Protein AF-A0A7C2EJI6-F1 (afdb_monomer)

Nearest PDB structures (foldseek):
  6u28-assembly2_D  TM=8.233E-01  e=7.814E-01  Homo sapiens
  8ilv-assembly1_B  TM=8.081E-01  e=2.690E+00  Homo sapiens
  4ovu-assembly1_B  TM=4.744E-01  e=1.815E+00  Homo sapiens
  6zw4-assembly1_E  TM=3.466E-01  e=1.158E+00  Nostoc punctiforme
  7o3y-assembly1_E  TM=3.475E-01  e=3.987E+00  Synechocystis sp. PCC 6803 substr. Kazusa

Sequence (165 aa):
MKRLSCLYALLIVVLLTPTYEAVGQTTTRGASDLVEMEMLARAERRAEDFRSRLLDLQMKEIEIQAYLEYLDYRMRPENIQKALELVGSPRPMDELRNDLRMRLESEKERVNRRLELLGSTRDRLEAAIREADKESVRLRKQLGLPSPTGAGEEGSAPNPGGGDW

Radius of gyration: 37.3 Å; Cα contacts (8 Å, |Δi|>4): 71; chains: 1; bounding box: 86×84×106 Å

Structure (mmCIF, N/CA/C/O backbone):
data_AF-A0A7C2EJI6-F1
#
_entry.id   AF-A0A7C2EJI6-F1
#
loop_
_atom_site.group_PDB
_atom_site.id
_atom_site.type_symbol
_atom_site.label_atom_id
_atom_site.label_alt_id
_atom_site.label_comp_id
_atom_site.label_asym_id
_atom_site.label_entity_id
_atom_site.label_seq_id
_atom_site.pdbx_PDB_ins_code
_atom_site.Cartn_x
_atom_site.Cartn_y
_atom_site.Cartn_z
_atom_site.occ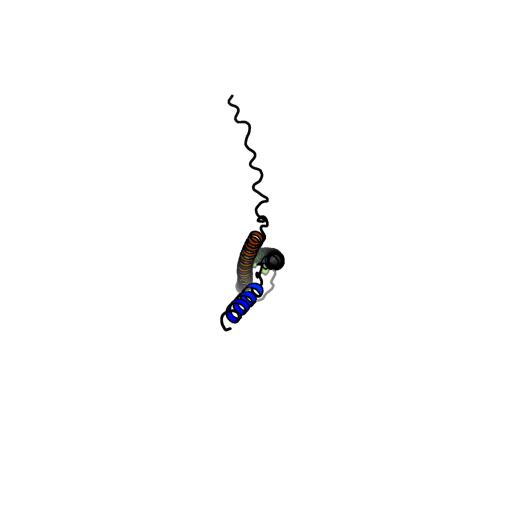upancy
_atom_site.B_iso_or_equiv
_atom_site.auth_seq_id
_atom_site.auth_comp_id
_atom_site.auth_asym_id
_atom_site.auth_atom_id
_atom_site.pdbx_PDB_model_num
ATOM 1 N N . MET A 1 1 ? -59.355 -32.048 72.278 1.00 53.69 1 MET A N 1
ATOM 2 C CA . MET A 1 1 ? -57.935 -31.618 72.279 1.00 53.69 1 MET A CA 1
ATOM 3 C C . MET A 1 1 ? -57.264 -31.629 70.888 1.00 53.69 1 MET A C 1
ATOM 5 O O . MET A 1 1 ? -56.068 -31.841 70.809 1.00 53.69 1 MET A O 1
ATOM 9 N N . LYS A 1 2 ? -57.978 -31.365 69.773 1.00 51.28 2 LYS A N 1
ATOM 10 C CA . LYS A 1 2 ? -57.382 -31.359 68.410 1.00 51.28 2 LYS A CA 1
ATOM 11 C C . LYS A 1 2 ? -57.243 -29.967 67.768 1.00 51.28 2 LYS A C 1
ATOM 13 O O . LYS A 1 2 ? -56.590 -29.837 66.746 1.00 51.28 2 LYS A O 1
ATOM 18 N N . ARG A 1 3 ? -57.820 -28.915 68.369 1.00 50.88 3 ARG A N 1
ATOM 19 C CA . ARG A 1 3 ? -57.826 -27.555 67.790 1.00 50.88 3 ARG A CA 1
ATOM 20 C C . ARG A 1 3 ? -56.614 -26.690 68.175 1.00 50.88 3 ARG A C 1
ATOM 22 O O . ARG A 1 3 ? -56.316 -25.750 67.455 1.00 50.88 3 ARG A O 1
ATOM 29 N N . LEU A 1 4 ? -55.874 -27.041 69.236 1.00 54.56 4 LEU A N 1
ATOM 30 C CA . LEU A 1 4 ? -54.634 -26.336 69.609 1.00 54.56 4 LEU A CA 1
ATOM 31 C C . LEU A 1 4 ? -53.424 -26.724 68.736 1.00 54.56 4 LEU A C 1
ATOM 33 O O . LEU A 1 4 ? -52.527 -25.912 68.548 1.00 54.56 4 LEU A O 1
ATOM 37 N N . SER A 1 5 ? -53.413 -27.927 68.152 1.00 51.12 5 SER A N 1
ATOM 38 C CA . SER A 1 5 ? -52.292 -28.405 67.326 1.00 51.12 5 SER A CA 1
ATOM 39 C C . SER A 1 5 ? -52.220 -27.714 65.953 1.00 51.12 5 SER A C 1
ATOM 41 O O . SER A 1 5 ? -51.126 -27.446 65.467 1.00 51.12 5 SER A O 1
ATOM 43 N N . CYS A 1 6 ? -53.361 -27.323 65.368 1.00 50.41 6 CYS A N 1
ATOM 44 C CA . CYS A 1 6 ? -53.384 -26.556 64.113 1.00 50.41 6 CYS A CA 1
ATOM 45 C C . CYS A 1 6 ? -52.896 -25.110 64.271 1.00 50.41 6 CYS A C 1
ATOM 47 O O . CYS A 1 6 ? -52.287 -24.576 63.349 1.00 50.41 6 CYS A O 1
ATOM 49 N N . LEU A 1 7 ? -53.135 -24.478 65.425 1.00 56.12 7 LEU A N 1
ATOM 50 C CA . LEU A 1 7 ? -52.664 -23.111 65.670 1.00 56.12 7 LEU A CA 1
ATOM 51 C C . LEU A 1 7 ? -51.144 -23.067 65.855 1.00 56.12 7 LEU A C 1
ATOM 53 O O . LEU A 1 7 ? -50.499 -22.154 65.352 1.00 56.12 7 LEU A O 1
ATOM 57 N N . TYR A 1 8 ? -50.563 -24.088 66.490 1.00 57.28 8 TYR A N 1
ATOM 58 C CA . TYR A 1 8 ? -49.111 -24.186 66.651 1.00 57.28 8 TYR A CA 1
ATOM 59 C C . TYR A 1 8 ? -48.393 -24.440 65.314 1.00 57.28 8 TYR A C 1
ATOM 61 O O . TYR A 1 8 ? -47.330 -23.880 65.066 1.00 57.28 8 TYR A O 1
ATOM 69 N N . ALA A 1 9 ? -49.002 -25.223 64.416 1.00 57.91 9 ALA A N 1
ATOM 70 C CA . ALA A 1 9 ? -48.452 -25.478 63.084 1.00 57.91 9 ALA A CA 1
ATOM 71 C C . ALA A 1 9 ? -48.446 -24.221 62.193 1.00 57.91 9 ALA A C 1
ATOM 73 O O . ALA A 1 9 ? -47.470 -23.978 61.488 1.00 57.91 9 ALA A O 1
ATOM 74 N N . LEU A 1 10 ? -49.489 -23.386 62.258 1.00 56.75 10 LEU A N 1
ATOM 75 C CA . LEU A 1 10 ? -49.529 -22.121 61.512 1.00 56.75 10 LEU A CA 1
ATOM 76 C C . LEU A 1 10 ? -48.543 -21.082 62.061 1.00 56.75 10 LEU A C 1
ATOM 78 O O . LEU A 1 10 ? -47.930 -20.353 61.287 1.00 56.75 10 LEU A O 1
ATOM 82 N N . LEU A 1 11 ? -48.340 -21.050 63.380 1.00 55.69 11 LEU A N 1
ATOM 83 C CA . LEU A 1 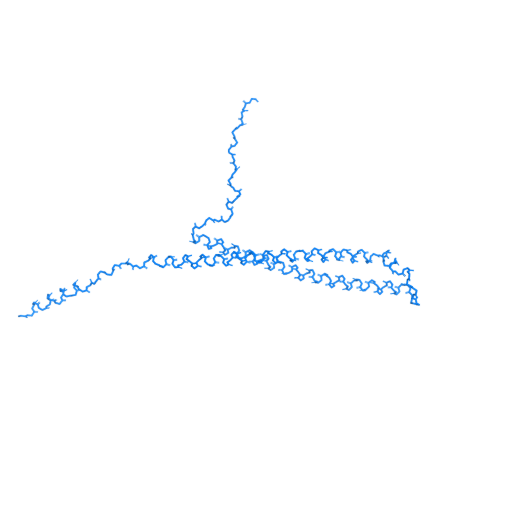11 ? -47.426 -20.105 64.023 1.00 55.69 11 LEU A CA 1
ATOM 84 C C . LEU A 1 11 ? -45.950 -20.438 63.728 1.00 55.69 11 LEU A C 1
ATOM 86 O O . LEU A 1 11 ? -45.142 -19.529 63.562 1.00 55.69 11 LEU A O 1
ATOM 90 N N . ILE A 1 12 ? -45.613 -21.723 63.554 1.00 59.44 12 ILE A N 1
ATOM 91 C CA . ILE A 1 12 ? -44.278 -22.154 63.105 1.00 59.44 12 ILE A CA 1
ATOM 92 C C . ILE A 1 12 ? -44.037 -21.778 61.636 1.00 59.44 12 ILE A C 1
ATOM 94 O O . ILE A 1 12 ? -42.952 -21.311 61.314 1.00 59.44 12 ILE A O 1
ATOM 98 N N . VAL A 1 13 ? -45.032 -21.913 60.752 1.00 58.00 13 VAL A N 1
ATOM 99 C CA . VAL A 1 13 ? -44.876 -21.564 59.324 1.00 58.00 13 VAL A CA 1
ATOM 100 C C . VAL A 1 13 ? -44.729 -20.051 59.118 1.00 58.00 13 VAL A C 1
ATOM 102 O O . VAL A 1 13 ? -43.940 -19.635 58.278 1.00 58.00 13 VAL A O 1
ATOM 105 N N . VAL A 1 14 ? -45.414 -19.226 59.916 1.00 58.44 14 VAL A N 1
ATOM 106 C CA . VAL A 1 14 ? -45.299 -17.755 59.846 1.00 58.44 14 VAL A CA 1
ATOM 107 C C . VAL A 1 14 ? -43.995 -17.237 60.474 1.00 58.44 14 VAL A C 1
ATOM 109 O O . VAL A 1 14 ? -43.473 -16.219 60.032 1.00 58.44 14 VAL A O 1
ATOM 112 N N . LEU A 1 15 ? -43.420 -17.942 61.458 1.00 56.94 15 LEU A N 1
ATOM 113 C CA . LEU A 1 15 ? -42.116 -17.589 62.044 1.00 56.94 15 LEU A CA 1
ATOM 114 C C . LEU A 1 15 ? -40.907 -18.123 61.255 1.00 56.94 15 LEU A C 1
ATOM 116 O O . LEU A 1 15 ? -39.786 -17.694 61.517 1.00 56.94 15 LEU A O 1
ATOM 120 N N . LEU A 1 16 ? -41.116 -19.038 60.300 1.00 56.78 16 LEU A N 1
ATOM 121 C CA . LEU A 1 16 ? -40.063 -19.607 59.447 1.00 56.78 16 LEU A CA 1
ATOM 122 C C . LEU A 1 16 ? -40.094 -19.126 57.995 1.00 56.78 16 LEU A C 1
ATOM 124 O O . LEU A 1 16 ? -39.358 -19.669 57.176 1.00 56.78 16 LEU A O 1
ATOM 128 N N . THR A 1 17 ? -40.884 -18.109 57.650 1.00 54.69 17 THR A N 1
ATOM 129 C CA . THR A 1 17 ? -40.645 -17.367 56.409 1.00 54.69 17 THR A CA 1
ATOM 130 C C . THR A 1 17 ? -39.577 -16.314 56.688 1.00 54.69 17 THR A C 1
ATOM 132 O O . THR A 1 17 ? -39.922 -15.248 57.205 1.00 54.69 17 THR A O 1
ATOM 135 N N . PRO A 1 18 ? -38.285 -16.562 56.392 1.00 52.59 18 PRO A N 1
ATOM 136 C CA . PRO A 1 18 ? -37.341 -15.468 56.343 1.00 52.59 18 PRO A CA 1
ATOM 137 C C . PRO A 1 18 ? -37.851 -14.522 55.260 1.00 52.59 18 PRO A C 1
ATOM 139 O O . PRO A 1 18 ? -38.121 -14.925 54.126 1.00 52.59 18 PRO A O 1
ATOM 142 N N . THR A 1 19 ? -38.016 -13.258 55.615 1.00 63.00 19 THR A N 1
ATOM 143 C CA . THR A 1 19 ? -38.013 -12.171 54.650 1.00 63.00 19 THR A CA 1
ATOM 144 C C . THR A 1 19 ? -36.692 -12.271 53.893 1.00 63.00 19 THR A C 1
ATOM 146 O O . THR A 1 19 ? -35.651 -11.855 54.396 1.00 63.00 19 THR A O 1
ATOM 149 N N . TYR A 1 20 ? -36.713 -12.907 52.719 1.00 57.00 20 TYR A N 1
ATOM 150 C CA . TYR A 1 20 ? -35.629 -12.839 51.749 1.00 57.00 20 TYR A CA 1
ATOM 151 C C . TYR A 1 20 ? -35.589 -11.391 51.266 1.00 57.00 20 TYR A C 1
ATOM 153 O O . TYR A 1 20 ? -36.291 -10.990 50.338 1.00 57.00 20 TYR A O 1
ATOM 161 N N . GLU A 1 21 ? -34.845 -10.580 52.010 1.00 54.97 21 GLU A N 1
ATOM 162 C CA . GLU A 1 21 ? -34.449 -9.249 51.603 1.00 54.97 21 GLU A CA 1
ATOM 163 C C . GLU A 1 21 ? -33.732 -9.369 50.260 1.00 54.97 21 GLU A C 1
ATOM 165 O O . GLU A 1 21 ? -32.786 -10.141 50.089 1.00 54.97 21 GLU A O 1
ATOM 170 N N . ALA A 1 22 ? -34.215 -8.600 49.291 1.00 53.47 22 ALA A N 1
ATOM 171 C CA . ALA A 1 22 ? -33.619 -8.435 47.981 1.00 5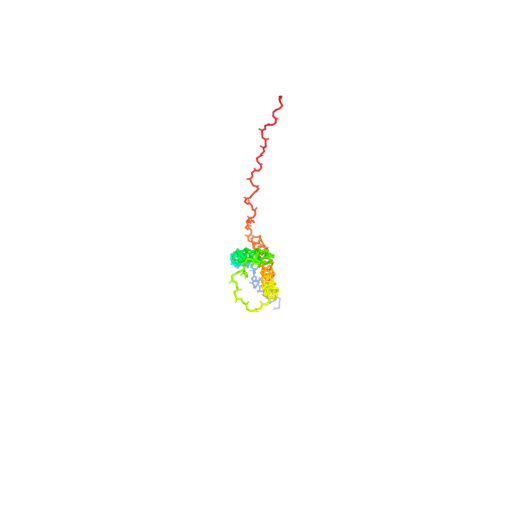3.47 22 ALA A CA 1
ATOM 172 C C . ALA A 1 22 ? -32.271 -7.695 48.097 1.00 53.47 22 ALA A C 1
ATOM 174 O O . ALA A 1 22 ? -32.151 -6.528 47.737 1.00 53.47 22 ALA A O 1
ATOM 175 N N . VAL A 1 23 ? -31.241 -8.370 48.606 1.00 53.16 23 VAL A N 1
ATOM 176 C CA . VAL A 1 23 ? -29.858 -7.880 48.649 1.00 53.16 23 VAL A CA 1
ATOM 177 C C . VAL A 1 23 ? -29.046 -8.705 47.657 1.00 53.16 23 VAL A C 1
ATOM 179 O O . VAL A 1 23 ? -28.417 -9.697 48.008 1.00 53.16 23 VAL A O 1
ATOM 182 N N . GLY A 1 24 ? -29.108 -8.338 46.375 1.00 51.22 24 GLY A N 1
ATOM 183 C CA . GLY A 1 24 ? -28.367 -9.066 45.336 1.00 51.22 24 GLY A CA 1
ATOM 184 C C . GLY A 1 24 ? -28.020 -8.304 44.055 1.00 51.22 24 GLY A C 1
ATOM 185 O O . GLY A 1 24 ? -27.331 -8.864 43.213 1.00 51.22 24 GLY A O 1
ATOM 186 N N . GLN A 1 25 ? -28.456 -7.053 43.867 1.00 51.50 25 GLN A N 1
ATOM 187 C CA . GLN A 1 25 ? -28.313 -6.369 42.566 1.00 51.50 25 GLN A CA 1
ATOM 188 C C . GLN A 1 25 ? -27.151 -5.365 42.449 1.00 51.50 25 GLN A C 1
ATOM 190 O O . GLN A 1 25 ? -26.891 -4.884 41.350 1.00 51.50 25 GLN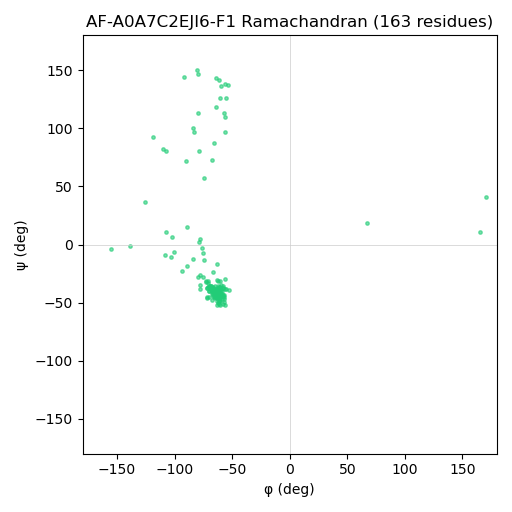 A O 1
ATOM 195 N N . THR A 1 26 ? -26.415 -5.041 43.518 1.00 50.88 26 THR A N 1
ATOM 196 C CA . THR A 1 26 ? -25.343 -4.021 43.453 1.00 50.88 26 THR A CA 1
ATOM 197 C C . THR A 1 26 ? -23.949 -4.586 43.168 1.00 50.88 26 THR A C 1
ATOM 199 O O . THR A 1 26 ? -23.106 -3.871 42.630 1.00 50.88 26 THR A O 1
ATOM 202 N N . THR A 1 27 ? -23.689 -5.864 43.455 1.00 55.97 27 THR A N 1
ATOM 203 C CA . THR A 1 27 ? -22.376 -6.497 43.219 1.00 55.97 27 THR A CA 1
ATOM 204 C C . THR A 1 27 ? -22.152 -6.910 41.765 1.00 55.97 27 THR A C 1
ATOM 206 O O . THR A 1 27 ? -21.015 -6.911 41.299 1.00 55.97 27 THR A O 1
ATOM 209 N N . THR A 1 28 ? -23.213 -7.217 41.013 1.00 61.31 28 THR A N 1
ATOM 210 C CA . THR A 1 28 ? -23.099 -7.635 39.605 1.00 61.31 28 THR A CA 1
ATOM 211 C C . THR A 1 28 ? -22.727 -6.482 38.678 1.00 61.31 28 THR A C 1
ATOM 213 O O . THR A 1 28 ? -22.015 -6.697 37.701 1.00 61.31 28 THR A O 1
ATOM 216 N N . ARG A 1 29 ? -23.158 -5.253 38.995 1.00 67.94 29 ARG A N 1
ATOM 217 C CA . ARG A 1 29 ? -22.875 -4.070 38.175 1.00 67.94 29 ARG A CA 1
ATOM 218 C C . ARG A 1 29 ? -21.390 -3.711 38.190 1.00 67.94 29 ARG A C 1
ATOM 220 O O . ARG A 1 29 ? -20.793 -3.609 37.131 1.00 67.94 29 ARG A O 1
ATOM 227 N N . GLY A 1 30 ? -20.767 -3.658 39.370 1.00 75.88 30 GLY A N 1
ATOM 228 C CA . GLY A 1 30 ? -19.328 -3.386 39.478 1.00 75.88 30 GLY A CA 1
ATOM 229 C C . GLY A 1 30 ? -18.457 -4.444 38.787 1.00 75.88 30 GLY A C 1
ATOM 230 O O . GLY A 1 30 ? -17.460 -4.103 38.163 1.00 75.88 30 GLY A O 1
ATOM 231 N N . ALA A 1 31 ? -18.851 -5.721 38.838 1.00 80.06 31 ALA A N 1
ATOM 232 C CA . ALA A 1 31 ? -18.154 -6.781 38.108 1.00 80.06 31 ALA A CA 1
ATOM 233 C C . ALA A 1 31 ? -18.316 -6.654 36.578 1.00 80.06 31 ALA A C 1
ATOM 235 O O . ALA A 1 31 ? -17.353 -6.890 35.852 1.00 80.06 31 ALA A O 1
ATOM 236 N N . SER A 1 32 ? -19.499 -6.255 36.090 1.00 84.00 32 SER A N 1
ATOM 237 C CA . SER A 1 32 ? -19.750 -5.992 34.662 1.00 84.00 32 SER A CA 1
ATOM 238 C C . SER A 1 32 ? -18.949 -4.792 34.158 1.00 84.00 32 SER A C 1
ATOM 240 O O . SER A 1 32 ? -18.295 -4.888 33.123 1.00 84.00 32 SER A O 1
ATOM 242 N N . ASP A 1 33 ? -18.926 -3.700 34.924 1.00 89.12 33 ASP A N 1
ATOM 243 C CA . ASP A 1 33 ? -18.228 -2.465 34.557 1.00 89.12 33 ASP A CA 1
ATOM 244 C C . ASP A 1 33 ? -16.708 -2.695 34.433 1.00 89.12 33 ASP A C 1
ATOM 246 O O . ASP A 1 33 ? -16.068 -2.186 33.515 1.00 89.12 33 ASP A O 1
ATOM 250 N N . LEU A 1 34 ? -16.110 -3.519 35.306 1.00 88.81 34 LEU A N 1
ATOM 251 C CA . LEU A 1 34 ? -14.690 -3.890 35.207 1.00 88.81 34 LEU A CA 1
ATOM 252 C C . LEU A 1 34 ? -14.379 -4.688 33.932 1.00 88.81 34 LEU A C 1
ATOM 254 O O . LEU A 1 34 ? -13.363 -4.436 33.282 1.00 88.81 34 LEU A O 1
ATOM 258 N N . VAL A 1 35 ? -15.256 -5.623 33.554 1.00 91.50 35 VAL A N 1
ATOM 259 C CA . VAL A 1 35 ? -15.108 -6.400 32.312 1.00 91.50 35 VAL A CA 1
ATOM 260 C C . VAL A 1 35 ? -15.262 -5.493 31.093 1.00 91.50 35 VAL A C 1
ATOM 262 O O . VAL A 1 35 ? -14.459 -5.567 30.167 1.00 91.50 35 VAL A O 1
ATOM 265 N N . GLU A 1 36 ? -16.255 -4.604 31.088 1.00 91.31 36 GLU A N 1
ATOM 266 C CA . GLU A 1 36 ? -16.473 -3.642 30.004 1.00 91.31 36 GLU A CA 1
ATOM 267 C C . GLU A 1 36 ? -15.291 -2.677 29.840 1.00 91.31 36 GLU A C 1
ATOM 269 O O . GLU A 1 36 ? -14.897 -2.387 28.710 1.00 91.31 36 GLU A O 1
ATOM 274 N N . MET A 1 37 ? -14.667 -2.244 30.941 1.00 92.00 37 MET A N 1
ATOM 275 C CA . MET A 1 37 ? -13.441 -1.436 30.921 1.00 92.00 37 MET A CA 1
ATOM 276 C C . MET A 1 37 ? -12.252 -2.185 30.307 1.00 92.00 37 MET A C 1
ATOM 278 O O . MET A 1 37 ? -11.517 -1.621 29.494 1.00 92.00 37 MET A O 1
ATOM 282 N N . GLU A 1 38 ? -12.062 -3.463 30.647 1.00 94.12 38 GLU A N 1
ATOM 283 C CA . GLU A 1 38 ? -11.011 -4.289 30.041 1.00 94.12 38 GLU A CA 1
ATOM 284 C C . GLU A 1 38 ? -11.263 -4.503 28.541 1.00 94.12 38 GLU A C 1
ATOM 286 O O . GLU A 1 38 ? -10.349 -4.362 27.719 1.00 94.12 38 GLU A O 1
ATOM 291 N N . MET A 1 39 ? -12.513 -4.790 28.161 1.00 92.44 39 MET A N 1
ATOM 292 C CA . MET A 1 39 ? -12.902 -4.925 26.757 1.00 92.44 39 MET A CA 1
ATOM 293 C C . MET A 1 39 ? -12.699 -3.616 25.990 1.00 92.44 39 MET A C 1
ATOM 295 O O . MET A 1 39 ? -12.230 -3.654 24.850 1.00 92.44 39 MET A O 1
ATOM 299 N N . LEU A 1 40 ? -12.981 -2.466 26.613 1.00 93.81 40 LEU A N 1
ATOM 300 C CA . LEU A 1 40 ? -12.761 -1.149 26.020 1.00 93.81 40 LEU A CA 1
ATOM 301 C C . LEU A 1 40 ? -11.273 -0.920 25.752 1.00 93.81 40 LEU A C 1
ATOM 303 O O . LEU A 1 40 ? -10.896 -0.651 24.612 1.00 93.81 40 LEU A O 1
ATOM 307 N N . ALA A 1 41 ? -10.422 -1.116 26.761 1.00 93.81 41 ALA A N 1
ATOM 308 C CA . ALA A 1 41 ? -8.975 -0.965 26.618 1.00 93.81 41 ALA A CA 1
ATOM 309 C C . ALA A 1 41 ? -8.407 -1.894 25.530 1.00 93.81 41 ALA A C 1
ATOM 311 O O . ALA A 1 41 ? -7.515 -1.518 24.763 1.00 93.81 41 ALA A O 1
ATOM 312 N N . ARG A 1 42 ? -8.946 -3.113 25.417 1.00 94.62 42 ARG A N 1
ATOM 313 C CA . ARG A 1 42 ? -8.567 -4.066 24.370 1.00 94.62 42 ARG A CA 1
ATOM 314 C C . ARG A 1 42 ? -9.039 -3.637 22.980 1.00 94.62 42 ARG A C 1
ATOM 316 O O . ARG A 1 42 ? -8.309 -3.846 22.010 1.00 94.62 42 ARG A O 1
ATOM 323 N N . ALA A 1 43 ? -10.247 -3.092 22.851 1.00 93.25 43 ALA A N 1
ATOM 324 C CA . ALA A 1 43 ? -10.756 -2.564 21.586 1.00 93.25 43 ALA A CA 1
ATOM 325 C C . ALA A 1 43 ? -9.922 -1.364 21.112 1.00 93.25 43 ALA A C 1
ATOM 327 O O . ALA A 1 43 ? -9.485 -1.345 19.963 1.00 93.25 43 ALA A O 1
ATOM 328 N N . GLU A 1 44 ? -9.608 -0.431 22.013 1.00 94.00 44 GLU A N 1
ATOM 329 C CA . GLU A 1 44 ? -8.783 0.746 21.718 1.00 94.00 44 GLU A CA 1
ATOM 330 C C . GLU A 1 44 ? -7.357 0.360 21.310 1.00 94.00 44 GLU A C 1
ATOM 332 O O . GLU A 1 44 ? -6.863 0.830 20.286 1.00 94.00 44 GLU A O 1
ATOM 337 N N . ARG A 1 45 ? -6.722 -0.571 22.037 1.00 95.88 45 ARG A N 1
ATOM 338 C CA . ARG A 1 45 ? -5.387 -1.068 21.671 1.00 95.88 45 ARG A CA 1
ATOM 339 C C . ARG A 1 45 ? -5.376 -1.732 20.295 1.00 95.88 45 ARG A C 1
ATOM 341 O O . ARG A 1 45 ? -4.475 -1.474 19.508 1.00 95.88 45 ARG A O 1
ATOM 348 N N . ARG A 1 46 ? -6.389 -2.545 19.972 1.00 95.31 46 ARG A N 1
ATOM 349 C CA . ARG A 1 46 ? -6.506 -3.150 18.634 1.00 95.31 46 ARG A CA 1
ATOM 350 C C . ARG A 1 46 ? -6.659 -2.098 17.538 1.00 95.31 46 ARG A C 1
ATOM 352 O O . ARG A 1 46 ? -6.061 -2.255 16.479 1.00 95.31 46 ARG A O 1
ATOM 359 N N . ALA A 1 47 ? -7.451 -1.053 17.776 1.00 95.38 47 ALA A N 1
ATOM 360 C CA . ALA A 1 47 ? -7.617 0.030 16.812 1.00 95.38 47 ALA A CA 1
ATOM 361 C C . ALA A 1 47 ? -6.282 0.749 16.553 1.00 95.38 47 ALA A C 1
ATOM 363 O O . ALA A 1 47 ? -5.932 0.988 15.399 1.00 95.38 47 ALA A O 1
ATOM 364 N N . GLU A 1 48 ? -5.502 1.016 17.602 1.00 96.38 48 GLU A N 1
ATOM 365 C CA . GLU A 1 48 ? -4.164 1.611 17.490 1.00 96.38 48 GLU A CA 1
ATOM 366 C C . GLU A 1 48 ? -3.171 0.700 16.745 1.00 96.38 48 GLU A C 1
ATOM 368 O O . GLU A 1 48 ? -2.480 1.130 15.817 1.00 96.38 48 GLU A O 1
ATOM 373 N N . ASP A 1 49 ? -3.170 -0.596 17.064 1.00 97.38 49 ASP A N 1
ATOM 374 C CA . ASP A 1 49 ? -2.357 -1.595 16.365 1.00 97.38 49 ASP A CA 1
ATOM 375 C C . ASP A 1 49 ? -2.715 -1.674 14.870 1.00 97.38 49 ASP A C 1
ATOM 377 O O . ASP A 1 49 ? -1.843 -1.853 14.019 1.00 97.38 49 ASP A O 1
ATOM 381 N N . PHE A 1 50 ? -3.993 -1.542 14.506 1.00 98.00 50 PHE A N 1
ATOM 382 C CA . PHE A 1 50 ? -4.387 -1.507 13.099 1.00 98.00 50 PHE A CA 1
ATOM 383 C C . PHE A 1 50 ? -3.990 -0.201 12.407 1.00 98.00 50 PHE A C 1
ATOM 385 O O . PHE A 1 50 ? -3.574 -0.252 11.250 1.00 98.00 50 PHE A O 1
ATOM 392 N N . ARG A 1 51 ? -4.069 0.948 13.091 1.00 97.44 51 ARG A N 1
ATOM 393 C CA . ARG A 1 51 ? -3.642 2.246 12.541 1.00 97.44 51 ARG A CA 1
ATOM 394 C C . ARG A 1 51 ? -2.143 2.290 12.271 1.00 97.44 51 ARG A C 1
ATOM 396 O O . ARG A 1 51 ? -1.748 2.702 11.186 1.00 97.44 51 ARG A O 1
ATOM 403 N N . SER A 1 52 ? -1.318 1.805 13.197 1.00 98.12 52 SER A N 1
ATOM 404 C CA . SER A 1 52 ? 0.134 1.705 12.977 1.00 98.12 52 SER A CA 1
ATOM 405 C C . SER A 1 52 ? 0.467 0.840 11.756 1.00 98.12 52 SER A C 1
ATOM 407 O O . SER A 1 52 ? 1.197 1.270 10.866 1.00 98.12 52 SER A O 1
ATOM 409 N N . ARG A 1 53 ? -0.163 -0.336 11.632 1.00 97.88 53 ARG A N 1
ATOM 410 C CA . ARG A 1 53 ? -0.006 -1.204 10.451 1.00 97.88 53 ARG A CA 1
ATOM 411 C C . ARG A 1 53 ? -0.496 -0.552 9.161 1.00 97.88 53 ARG A C 1
ATOM 413 O O . ARG A 1 53 ? 0.077 -0.810 8.105 1.00 97.88 53 ARG A O 1
ATOM 420 N N . LEU A 1 54 ? -1.564 0.243 9.230 1.00 98.25 54 LEU A N 1
ATOM 421 C CA . LEU A 1 54 ? -2.092 0.977 8.083 1.00 98.25 54 LEU A CA 1
ATOM 422 C C . LEU A 1 54 ? -1.078 2.014 7.589 1.00 98.25 54 LEU A C 1
ATOM 424 O O . LEU A 1 54 ? -0.829 2.072 6.388 1.00 98.25 54 LEU A O 1
ATOM 428 N N . LEU A 1 55 ? -0.448 2.760 8.499 1.00 98.19 55 LEU A N 1
ATOM 429 C CA . LEU A 1 55 ? 0.604 3.722 8.158 1.00 98.19 55 LEU A CA 1
ATOM 430 C C . LEU A 1 55 ? 1.805 3.033 7.500 1.00 98.19 55 LEU A C 1
ATOM 432 O O . LEU A 1 55 ? 2.228 3.439 6.418 1.00 98.19 55 LEU A O 1
ATOM 436 N N . ASP A 1 56 ? 2.299 1.941 8.089 1.00 97.56 56 ASP A N 1
ATOM 437 C CA . ASP A 1 56 ? 3.401 1.157 7.512 1.00 97.56 56 ASP A CA 1
ATOM 438 C C . ASP A 1 56 ? 3.068 0.639 6.105 1.00 97.56 56 ASP A C 1
ATOM 440 O O . ASP A 1 56 ? 3.932 0.545 5.229 1.00 97.56 56 ASP A O 1
ATOM 444 N N . LEU A 1 57 ? 1.810 0.251 5.887 1.00 98.12 57 LEU A N 1
ATOM 445 C CA . LEU A 1 57 ? 1.335 -0.231 4.599 1.00 98.12 57 LEU A CA 1
ATOM 446 C C . LEU A 1 57 ? 1.268 0.907 3.577 1.00 98.12 57 LEU A C 1
ATOM 448 O O . LEU A 1 57 ? 1.758 0.734 2.464 1.00 98.12 57 LEU A O 1
ATOM 452 N N . GLN A 1 58 ? 0.736 2.069 3.956 1.00 97.88 58 GLN A N 1
ATOM 453 C CA . GLN A 1 58 ? 0.670 3.253 3.095 1.00 97.88 58 GLN A CA 1
ATOM 454 C C . GLN A 1 58 ? 2.065 3.740 2.685 1.00 97.88 58 GLN A C 1
ATOM 456 O O . GLN A 1 58 ? 2.279 4.072 1.521 1.00 97.88 58 GLN A O 1
ATOM 461 N N . MET A 1 59 ? 3.044 3.710 3.594 1.00 98.06 59 MET A N 1
ATOM 462 C CA . MET A 1 59 ? 4.436 4.023 3.251 1.00 98.06 59 MET A CA 1
ATOM 463 C C . MET A 1 59 ? 4.983 3.073 2.177 1.00 98.06 59 MET A C 1
ATOM 465 O O . MET A 1 59 ? 5.570 3.520 1.193 1.00 98.06 59 MET A O 1
ATOM 469 N N . LYS A 1 60 ? 4.721 1.766 2.306 1.00 97.50 60 LYS A N 1
ATOM 470 C CA . LYS A 1 60 ? 5.112 0.771 1.292 1.00 97.50 60 LYS A CA 1
ATOM 471 C C . LYS A 1 60 ? 4.384 0.969 -0.038 1.00 97.50 60 LYS A C 1
ATOM 473 O O . LYS A 1 60 ? 4.976 0.725 -1.087 1.00 97.50 60 LYS A O 1
ATOM 478 N N . GLU A 1 61 ? 3.116 1.380 -0.016 1.00 97.69 61 GLU A N 1
ATOM 479 C CA . GLU A 1 61 ? 2.371 1.720 -1.234 1.00 97.69 61 GLU A CA 1
ATOM 480 C C . GLU A 1 61 ? 3.039 2.883 -1.974 1.00 97.69 61 GLU A C 1
ATOM 482 O O . GLU A 1 61 ? 3.265 2.767 -3.176 1.00 97.69 61 GLU A O 1
ATOM 487 N N . ILE A 1 62 ? 3.432 3.944 -1.262 1.00 98.00 62 ILE A N 1
ATOM 488 C CA . ILE A 1 62 ? 4.124 5.104 -1.845 1.00 98.00 62 ILE A CA 1
ATOM 489 C C . ILE A 1 62 ? 5.454 4.687 -2.488 1.00 98.00 62 ILE A C 1
ATOM 491 O O . ILE A 1 62 ? 5.736 5.059 -3.626 1.00 98.00 62 ILE A O 1
ATOM 495 N N . GLU A 1 63 ? 6.258 3.872 -1.801 1.00 97.75 63 GLU A N 1
ATOM 496 C CA . GLU A 1 63 ? 7.525 3.361 -2.346 1.00 97.75 63 GLU A CA 1
ATOM 497 C C . GLU A 1 63 ? 7.318 2.557 -3.641 1.00 97.75 63 GLU A C 1
ATOM 499 O O . GLU A 1 63 ? 8.065 2.704 -4.612 1.00 97.75 63 GLU A O 1
ATOM 504 N N . ILE A 1 64 ? 6.286 1.711 -3.678 1.00 97.69 64 ILE A N 1
ATOM 505 C CA . ILE A 1 64 ? 5.962 0.876 -4.840 1.00 97.69 64 ILE A CA 1
ATOM 506 C C . ILE A 1 64 ? 5.404 1.717 -5.992 1.00 97.69 64 ILE A C 1
ATOM 508 O O . ILE A 1 64 ? 5.736 1.447 -7.146 1.00 97.69 64 ILE A O 1
ATOM 512 N N . GLN A 1 65 ? 4.604 2.744 -5.699 1.00 97.94 65 GLN A N 1
ATOM 513 C CA . GLN A 1 65 ? 4.117 3.699 -6.697 1.00 97.94 65 GLN A CA 1
ATOM 514 C C . GLN A 1 65 ? 5.275 4.470 -7.334 1.00 97.94 65 GLN A C 1
ATOM 516 O O . GLN A 1 65 ? 5.359 4.530 -8.558 1.00 97.94 65 GLN A O 1
ATOM 521 N N . ALA A 1 66 ? 6.228 4.955 -6.534 1.00 98.06 66 ALA A N 1
ATOM 522 C CA . ALA A 1 66 ? 7.428 5.606 -7.055 1.00 98.06 66 ALA A CA 1
ATOM 523 C C . ALA A 1 66 ? 8.254 4.662 -7.950 1.00 98.06 66 ALA A C 1
ATOM 525 O O . ALA A 1 66 ? 8.778 5.067 -8.991 1.00 98.06 66 ALA A O 1
ATOM 526 N N . TYR A 1 67 ? 8.343 3.377 -7.589 1.00 97.94 67 TYR A N 1
ATOM 527 C CA . TYR A 1 67 ? 9.006 2.384 -8.437 1.00 97.94 67 TYR A CA 1
ATOM 528 C C . TYR A 1 67 ? 8.262 2.143 -9.757 1.00 97.94 67 TYR A C 1
ATOM 530 O O . TYR A 1 67 ? 8.888 1.979 -10.804 1.00 97.94 67 TYR A O 1
ATOM 538 N N . LEU A 1 68 ? 6.932 2.153 -9.733 1.00 98.06 68 LEU A N 1
ATOM 539 C CA . LEU A 1 68 ? 6.111 2.031 -10.933 1.00 98.06 68 LEU A CA 1
ATOM 540 C C . LEU A 1 68 ? 6.322 3.222 -11.876 1.00 98.06 68 LEU A C 1
ATOM 542 O O . LEU A 1 68 ? 6.546 3.016 -13.067 1.00 98.06 68 LEU A O 1
ATOM 546 N N . GLU A 1 69 ? 6.351 4.447 -11.350 1.00 97.88 69 GLU A N 1
ATOM 547 C CA . GLU A 1 69 ? 6.671 5.648 -12.133 1.00 97.88 69 GLU A CA 1
ATOM 548 C C . GLU A 1 69 ? 8.069 5.567 -12.760 1.00 97.88 69 GLU A C 1
ATOM 550 O O . GLU A 1 69 ? 8.273 5.940 -13.920 1.00 97.88 69 GLU A O 1
ATOM 555 N N . TYR A 1 70 ? 9.039 5.023 -12.020 1.00 97.44 70 TYR A N 1
ATOM 556 C CA . TYR A 1 70 ? 10.372 4.754 -12.546 1.00 97.44 70 TYR A CA 1
ATOM 557 C C . TYR A 1 70 ? 10.344 3.740 -13.701 1.00 97.44 70 TYR A C 1
ATOM 559 O O . TYR A 1 70 ? 10.994 3.966 -14.726 1.00 97.44 70 TYR A O 1
ATOM 567 N N . LEU A 1 71 ? 9.586 2.646 -13.582 1.00 97.88 71 LEU A N 1
ATOM 568 C CA . LEU A 1 71 ? 9.422 1.673 -14.668 1.00 97.88 71 LEU A CA 1
ATOM 569 C C . LEU A 1 71 ? 8.756 2.308 -15.893 1.00 97.88 71 LEU A C 1
ATOM 571 O O . LEU A 1 71 ? 9.237 2.120 -17.011 1.00 97.88 71 LEU A O 1
ATOM 575 N N . ASP A 1 72 ? 7.725 3.127 -15.694 1.00 97.50 72 ASP A N 1
ATOM 576 C CA . ASP A 1 72 ? 7.057 3.870 -16.767 1.00 97.50 72 ASP A CA 1
ATOM 577 C C . ASP A 1 72 ? 8.003 4.831 -17.482 1.00 97.50 72 ASP A C 1
ATOM 579 O O . ASP A 1 72 ? 8.010 4.918 -18.712 1.00 97.50 72 ASP A O 1
ATOM 583 N N . TYR A 1 73 ? 8.865 5.515 -16.732 1.00 97.69 73 TYR A N 1
ATOM 584 C CA . TYR A 1 73 ? 9.939 6.304 -17.314 1.00 97.69 73 TYR A CA 1
ATOM 585 C C . TYR A 1 73 ? 10.892 5.422 -18.134 1.00 97.69 73 TYR A C 1
ATOM 587 O O . TYR A 1 73 ? 11.185 5.742 -19.287 1.00 97.69 73 TYR A O 1
ATOM 595 N N . ARG A 1 74 ? 11.356 4.293 -17.590 1.00 97.19 74 ARG A N 1
ATOM 596 C CA . ARG A 1 74 ? 12.300 3.380 -18.261 1.00 97.19 74 ARG A CA 1
ATOM 597 C C . ARG A 1 74 ? 11.738 2.752 -19.537 1.00 97.19 74 ARG A C 1
ATOM 599 O O . ARG A 1 74 ? 12.513 2.496 -20.453 1.00 97.19 74 ARG A O 1
ATOM 606 N N . MET A 1 75 ? 10.427 2.533 -19.613 1.00 96.44 75 MET A N 1
ATOM 607 C CA . MET A 1 75 ? 9.754 1.958 -20.784 1.00 96.44 75 MET A CA 1
ATOM 608 C C . MET A 1 75 ? 9.624 2.915 -21.971 1.00 96.44 75 MET A C 1
ATOM 610 O O . MET A 1 75 ? 9.315 2.474 -23.082 1.00 96.44 75 MET A O 1
ATOM 614 N N . ARG A 1 76 ? 9.866 4.216 -21.774 1.00 97.00 76 ARG A N 1
ATOM 615 C CA . ARG A 1 76 ? 9.810 5.188 -22.870 1.00 97.00 76 ARG A CA 1
ATOM 616 C C . ARG A 1 76 ? 10.818 4.821 -23.967 1.00 97.00 76 ARG A C 1
ATOM 618 O O . ARG A 1 76 ? 11.959 4.484 -23.636 1.00 97.00 76 ARG A O 1
ATOM 625 N N . PRO A 1 77 ? 10.447 4.900 -25.259 1.00 94.81 77 PRO A N 1
ATOM 626 C CA . PRO A 1 77 ? 11.313 4.479 -26.360 1.00 94.81 77 PRO A CA 1
ATOM 627 C C . PRO A 1 77 ? 12.706 5.112 -26.320 1.00 94.81 77 PRO A C 1
ATOM 629 O O . PRO A 1 77 ? 13.699 4.431 -26.570 1.00 94.81 77 PRO A O 1
ATOM 632 N N . GLU A 1 78 ? 12.784 6.387 -25.946 1.00 95.00 78 GLU A N 1
ATOM 633 C CA . GLU A 1 78 ? 14.026 7.154 -25.868 1.00 95.00 78 GLU A CA 1
ATOM 634 C C . GLU A 1 78 ? 14.945 6.616 -24.766 1.00 95.00 78 GLU A C 1
ATOM 636 O O . GLU A 1 78 ? 16.161 6.566 -24.929 1.00 95.00 78 GLU A O 1
ATOM 641 N N . ASN A 1 79 ? 14.373 6.171 -23.647 1.00 96.25 79 ASN A N 1
ATOM 642 C CA . ASN A 1 79 ? 15.127 5.633 -22.518 1.00 96.25 79 ASN A CA 1
ATOM 643 C C . ASN A 1 79 ? 15.584 4.196 -22.762 1.00 96.25 79 ASN A C 1
ATOM 645 O O . ASN A 1 79 ? 16.694 3.834 -22.374 1.00 96.25 79 ASN A O 1
ATOM 649 N N . ILE A 1 80 ? 14.770 3.397 -23.455 1.00 95.25 80 ILE A N 1
ATOM 650 C CA . ILE A 1 80 ? 15.168 2.062 -23.912 1.00 95.25 80 ILE A CA 1
ATOM 651 C C . ILE A 1 80 ? 16.307 2.174 -24.926 1.00 95.25 80 ILE A C 1
ATOM 653 O O . ILE A 1 80 ? 17.275 1.425 -24.835 1.00 95.25 80 ILE A O 1
ATOM 657 N N . GLN A 1 81 ? 16.227 3.131 -25.856 1.00 92.62 81 GLN A N 1
ATOM 658 C CA . GLN A 1 81 ? 17.303 3.378 -26.811 1.00 92.62 81 GLN A CA 1
ATOM 659 C C . GLN A 1 81 ? 18.600 3.756 -26.089 1.00 92.62 81 GLN A C 1
ATOM 661 O O . GLN A 1 81 ? 19.605 3.074 -26.270 1.00 92.62 81 GLN A O 1
ATOM 666 N N . LYS A 1 82 ? 18.549 4.745 -25.187 1.00 93.69 82 LYS A N 1
ATOM 667 C CA . LYS A 1 82 ? 19.697 5.156 -24.362 1.00 93.69 82 LYS A CA 1
ATOM 668 C C . LYS A 1 82 ? 20.301 4.013 -23.551 1.00 93.69 82 LYS A C 1
ATOM 670 O O . LYS A 1 82 ? 21.516 3.919 -23.425 1.00 93.69 82 LYS A O 1
ATOM 675 N N . ALA A 1 83 ? 19.473 3.118 -23.013 1.00 92.25 83 ALA A N 1
ATOM 676 C CA . ALA A 1 83 ? 19.949 1.961 -22.257 1.00 92.25 83 ALA A CA 1
ATOM 677 C C . ALA A 1 83 ? 20.717 0.942 -23.122 1.00 92.25 83 ALA A C 1
ATOM 679 O O . ALA A 1 83 ? 21.514 0.174 -22.586 1.00 92.25 83 ALA A O 1
ATOM 680 N N . LEU A 1 84 ? 20.477 0.928 -24.437 1.00 93.69 84 LEU A N 1
ATOM 681 C CA . LEU A 1 84 ? 21.079 -0.011 -25.386 1.00 93.69 84 LEU A CA 1
ATOM 682 C C . LEU A 1 84 ? 22.206 0.603 -26.233 1.00 93.69 84 LEU A C 1
ATOM 684 O O . LEU A 1 84 ? 22.941 -0.140 -26.874 1.00 93.69 84 LEU A O 1
ATOM 688 N N . GLU A 1 85 ? 22.393 1.926 -26.214 1.00 89.06 85 GLU A N 1
ATOM 689 C CA . GLU A 1 85 ? 23.382 2.652 -27.036 1.00 89.06 85 GLU A CA 1
ATOM 690 C C . GLU A 1 85 ? 24.832 2.166 -26.865 1.00 89.06 85 GLU A C 1
ATOM 692 O O . GLU A 1 85 ? 25.613 2.224 -27.811 1.00 89.06 85 GLU A O 1
ATOM 697 N N . LEU A 1 86 ? 25.191 1.653 -25.686 1.00 85.62 86 LEU A N 1
ATOM 698 C CA . LEU A 1 86 ? 26.536 1.144 -25.379 1.00 85.62 86 LEU A CA 1
ATOM 699 C C . LEU A 1 86 ? 26.624 -0.390 -25.399 1.00 85.62 86 LEU A C 1
ATOM 701 O O . LEU A 1 86 ? 27.649 -0.966 -25.031 1.00 85.62 86 LEU A O 1
ATOM 705 N N . VAL A 1 87 ? 25.553 -1.075 -25.806 1.00 87.44 87 VAL A N 1
ATOM 706 C CA . VAL A 1 87 ? 25.507 -2.537 -25.830 1.00 87.44 87 VAL A CA 1
ATOM 707 C C . VAL A 1 87 ? 26.136 -3.037 -27.130 1.00 87.44 87 VAL A C 1
ATOM 709 O O . VAL A 1 87 ? 25.501 -3.070 -28.180 1.00 87.44 87 VAL A O 1
ATOM 712 N N . GLY A 1 88 ? 27.395 -3.474 -27.052 1.00 81.81 88 GLY A N 1
ATOM 713 C CA . GLY A 1 88 ? 28.126 -4.114 -28.154 1.00 81.81 88 GLY A CA 1
ATOM 714 C C . GLY A 1 88 ? 27.678 -5.556 -28.420 1.00 81.81 88 GLY A C 1
ATOM 715 O O . GLY A 1 88 ? 28.479 -6.482 -28.318 1.00 81.81 88 GLY A O 1
ATOM 716 N N . SER A 1 89 ? 26.391 -5.766 -28.697 1.00 85.00 89 SER A N 1
ATOM 717 C CA . SER A 1 89 ? 25.811 -7.091 -28.942 1.00 85.00 89 SER A CA 1
ATOM 718 C C . SER A 1 89 ? 25.819 -7.448 -30.434 1.00 85.00 89 SER A C 1
ATOM 720 O O . SER A 1 89 ? 25.563 -6.580 -31.266 1.00 85.00 89 SER A O 1
ATOM 722 N N . PRO A 1 90 ? 26.036 -8.727 -30.791 1.00 87.75 90 PRO A N 1
ATOM 723 C CA . PRO A 1 90 ? 25.893 -9.205 -32.166 1.00 87.75 90 PRO A CA 1
ATOM 724 C C . PRO A 1 90 ? 24.426 -9.363 -32.610 1.00 87.75 90 PRO A C 1
ATOM 726 O O . PRO A 1 90 ? 24.173 -9.673 -33.772 1.00 87.75 90 PRO A O 1
ATOM 729 N N . ARG A 1 91 ? 23.452 -9.203 -31.700 1.00 88.31 91 ARG A N 1
ATOM 730 C CA . ARG A 1 91 ? 22.015 -9.322 -32.005 1.00 88.31 91 ARG A CA 1
ATOM 731 C C . ARG A 1 91 ? 21.475 -8.034 -32.644 1.00 88.31 91 ARG A C 1
ATOM 733 O O . ARG A 1 91 ? 21.955 -6.954 -32.293 1.00 88.31 91 ARG A O 1
ATOM 740 N N . PRO A 1 92 ? 20.445 -8.112 -33.510 1.00 90.38 92 PRO A N 1
ATOM 741 C CA . PRO A 1 92 ? 19.794 -6.925 -34.057 1.00 90.38 92 PRO A CA 1
ATOM 742 C C . PRO A 1 92 ? 19.274 -5.998 -32.951 1.00 90.38 92 PRO A C 1
ATOM 744 O O . PRO A 1 92 ? 18.673 -6.450 -31.975 1.00 90.38 92 PRO A O 1
ATOM 747 N N . MET A 1 93 ? 19.465 -4.686 -33.118 1.00 89.31 93 MET A N 1
ATOM 748 C CA . MET A 1 93 ? 19.061 -3.695 -32.109 1.00 89.31 93 MET A CA 1
ATOM 749 C C . MET A 1 93 ? 17.554 -3.712 -31.820 1.00 89.31 93 MET A C 1
ATOM 751 O O . MET A 1 93 ? 17.145 -3.485 -30.681 1.00 89.31 93 MET A O 1
ATOM 755 N N . ASP A 1 94 ? 16.723 -4.036 -32.812 1.00 91.12 94 ASP A N 1
ATOM 756 C CA . ASP A 1 94 ? 15.273 -4.133 -32.625 1.00 91.12 94 ASP A CA 1
ATOM 757 C C . ASP A 1 94 ? 14.865 -5.319 -31.740 1.00 91.12 94 ASP A C 1
ATOM 759 O O . ASP A 1 94 ? 13.961 -5.171 -30.914 1.00 91.12 94 ASP A O 1
ATOM 763 N N . GLU A 1 95 ? 15.564 -6.457 -31.832 1.00 93.56 95 GLU A N 1
ATOM 764 C CA . GLU A 1 95 ? 15.336 -7.600 -30.937 1.00 93.56 95 GLU A CA 1
ATOM 765 C C . GLU A 1 95 ? 15.673 -7.237 -29.490 1.00 93.56 95 GLU A C 1
ATOM 767 O O . GLU A 1 95 ? 14.885 -7.500 -28.585 1.00 93.56 95 GLU A O 1
ATOM 772 N N . LEU A 1 96 ? 16.809 -6.568 -29.263 1.00 94.38 96 LEU A N 1
ATOM 773 C CA . LEU A 1 96 ? 17.225 -6.135 -27.924 1.00 94.38 96 LEU A CA 1
ATOM 774 C C . LEU A 1 96 ? 16.233 -5.142 -27.313 1.00 94.38 96 LEU A C 1
ATOM 776 O O . LEU A 1 96 ? 15.915 -5.219 -26.124 1.00 94.38 96 LEU A O 1
ATOM 780 N N . ARG A 1 97 ? 15.715 -4.223 -28.134 1.00 94.12 97 ARG A N 1
ATOM 781 C CA . ARG A 1 97 ? 14.690 -3.264 -27.722 1.00 94.12 97 ARG A CA 1
ATOM 782 C C . ARG A 1 97 ? 13.397 -3.976 -27.331 1.00 94.12 97 ARG A C 1
ATOM 784 O O . ARG A 1 97 ? 12.795 -3.623 -26.318 1.00 94.12 97 ARG A O 1
ATOM 791 N N . ASN A 1 98 ? 12.972 -4.962 -28.119 1.00 95.31 98 ASN A N 1
ATOM 792 C CA . ASN A 1 98 ? 11.776 -5.745 -27.835 1.00 95.31 98 ASN A CA 1
ATOM 793 C C . ASN A 1 98 ? 11.927 -6.583 -26.555 1.00 95.31 98 ASN A C 1
ATOM 795 O O . ASN A 1 98 ? 11.057 -6.525 -25.689 1.00 95.31 98 ASN A O 1
ATOM 799 N N . ASP A 1 99 ? 13.061 -7.269 -26.385 1.00 95.56 99 ASP A 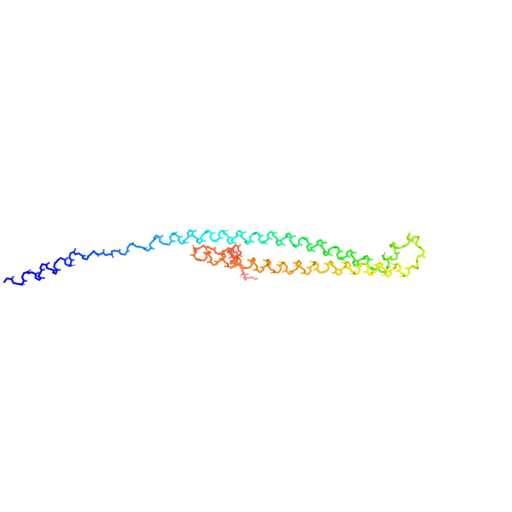N 1
ATOM 800 C CA . ASP A 1 99 ? 13.371 -8.046 -25.180 1.00 95.56 99 ASP A CA 1
ATOM 801 C C . ASP A 1 99 ? 13.330 -7.162 -23.924 1.00 95.56 99 ASP A C 1
ATOM 803 O O . ASP A 1 99 ? 12.747 -7.540 -22.906 1.00 95.56 99 ASP A O 1
ATOM 807 N N . LEU A 1 100 ? 13.922 -5.962 -23.984 1.00 95.75 100 LEU A N 1
ATOM 808 C CA . LEU A 1 100 ? 13.913 -5.026 -22.859 1.00 95.75 100 LEU A CA 1
ATOM 809 C C . LEU A 1 100 ? 12.502 -4.497 -22.563 1.00 95.75 100 LEU A C 1
ATOM 811 O O . LEU A 1 100 ? 12.126 -4.434 -21.394 1.00 95.75 100 LEU A O 1
ATOM 815 N N . ARG A 1 101 ? 11.695 -4.186 -23.587 1.00 97.12 101 ARG A N 1
ATOM 816 C CA . ARG A 1 101 ? 10.280 -3.815 -23.395 1.00 97.12 101 ARG A CA 1
ATOM 817 C C . ARG A 1 101 ? 9.502 -4.916 -22.692 1.00 97.12 101 ARG A C 1
ATOM 819 O O . ARG A 1 101 ? 8.870 -4.644 -21.681 1.00 97.12 101 ARG A O 1
ATOM 826 N N . MET A 1 102 ? 9.587 -6.149 -23.188 1.00 97.56 102 MET A N 1
ATOM 827 C CA . MET A 1 102 ? 8.878 -7.286 -22.597 1.00 97.56 102 MET A CA 1
ATOM 828 C C . MET A 1 102 ? 9.280 -7.511 -21.138 1.00 97.56 102 MET A C 1
ATOM 830 O O . MET A 1 102 ? 8.428 -7.781 -20.293 1.00 97.56 102 MET A O 1
ATOM 834 N N . ARG A 1 103 ? 10.572 -7.364 -20.820 1.00 97.56 103 ARG A N 1
ATOM 835 C CA . ARG A 1 103 ? 11.063 -7.461 -19.439 1.00 97.56 103 ARG A CA 1
ATOM 836 C C . ARG A 1 103 ? 10.459 -6.379 -18.549 1.00 97.56 103 ARG A C 1
ATOM 838 O O . ARG A 1 103 ? 9.924 -6.719 -17.496 1.00 97.56 103 ARG A O 1
ATOM 845 N N . LEU A 1 104 ? 10.518 -5.117 -18.975 1.00 97.94 104 LEU A N 1
ATOM 846 C CA . LEU A 1 104 ? 9.980 -3.992 -18.206 1.00 97.94 104 LEU A CA 1
ATOM 847 C C . LEU A 1 104 ? 8.458 -4.092 -18.032 1.00 97.94 104 LEU A C 1
ATOM 849 O O . LEU A 1 104 ? 7.968 -3.843 -16.936 1.00 97.94 104 LEU A O 1
ATOM 853 N N . GLU A 1 105 ? 7.729 -4.535 -19.059 1.00 97.81 105 GLU A N 1
ATOM 854 C CA . GLU A 1 105 ? 6.281 -4.759 -18.976 1.00 97.81 105 GLU A CA 1
ATOM 855 C C . GLU A 1 105 ? 5.954 -5.858 -17.958 1.00 97.81 105 GLU A C 1
ATOM 857 O O . GLU A 1 105 ? 5.164 -5.648 -17.040 1.00 97.81 105 GLU A O 1
ATOM 862 N N . SER A 1 106 ? 6.645 -7.003 -18.032 1.00 98.19 106 SER A N 1
ATOM 863 C CA . SER A 1 106 ? 6.452 -8.096 -17.068 1.00 98.19 106 SER A CA 1
ATOM 864 C C . SER A 1 106 ? 6.743 -7.662 -15.627 1.00 98.19 106 SER A C 1
ATOM 866 O O . SER A 1 106 ? 6.092 -8.105 -14.674 1.00 98.19 106 SER A O 1
ATOM 868 N N . GLU A 1 107 ? 7.723 -6.774 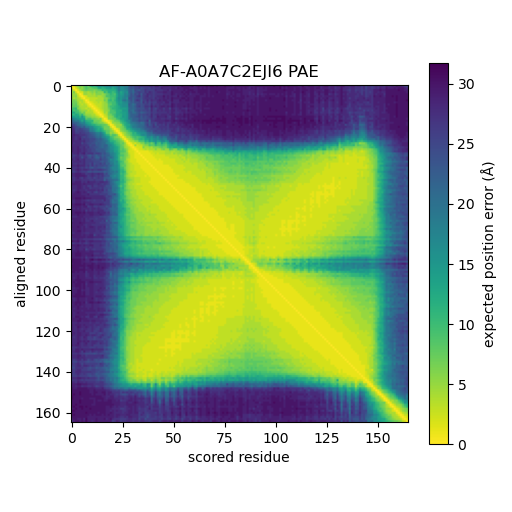-15.456 1.00 98.06 107 GLU A N 1
ATOM 869 C CA . GLU A 1 107 ? 8.074 -6.232 -14.158 1.00 98.06 107 GLU A CA 1
ATOM 870 C C . GLU A 1 107 ? 7.002 -5.269 -13.655 1.00 98.06 107 GLU A C 1
ATOM 872 O O . GLU A 1 107 ? 6.562 -5.410 -12.511 1.00 98.06 107 GLU A O 1
ATOM 877 N N . LYS A 1 108 ? 6.527 -4.358 -14.510 1.00 98.12 108 LYS A N 1
ATOM 878 C CA . LYS A 1 108 ? 5.423 -3.451 -14.196 1.00 98.12 108 LYS A CA 1
ATOM 879 C C . LYS A 1 108 ? 4.172 -4.219 -13.797 1.00 98.12 108 LYS A C 1
ATOM 881 O O . LYS A 1 108 ? 3.582 -3.918 -12.764 1.00 98.12 108 LYS A O 1
ATOM 886 N N . GLU A 1 109 ? 3.795 -5.250 -14.544 1.00 98.25 109 GLU A N 1
ATOM 887 C CA . GLU A 1 109 ? 2.664 -6.105 -14.187 1.00 98.25 109 GLU A CA 1
ATOM 888 C C . GLU A 1 109 ? 2.828 -6.746 -12.802 1.00 98.25 109 GLU A C 1
ATOM 890 O O . GLU A 1 109 ? 1.888 -6.796 -12.008 1.00 98.25 109 GLU A O 1
ATOM 895 N N . ARG A 1 110 ? 4.028 -7.245 -12.481 1.00 98.25 110 ARG A N 1
ATOM 896 C CA . ARG A 1 110 ? 4.310 -7.831 -11.164 1.00 98.25 110 ARG A CA 1
ATOM 897 C C . ARG A 1 110 ? 4.191 -6.790 -10.049 1.00 98.25 110 ARG A C 1
ATOM 899 O O . ARG A 1 110 ? 3.672 -7.109 -8.979 1.00 98.25 110 ARG A O 1
ATOM 906 N N . VAL A 1 111 ? 4.672 -5.574 -10.291 1.00 98.00 111 VAL A N 1
ATOM 907 C CA . VAL A 1 111 ? 4.587 -4.446 -9.354 1.00 98.00 111 VAL A CA 1
ATOM 908 C C . VAL A 1 111 ? 3.130 -4.014 -9.158 1.00 98.00 111 VAL A C 1
ATOM 910 O O . VAL A 1 111 ? 2.704 -3.867 -8.015 1.00 98.00 111 VAL A O 1
ATOM 913 N N . ASN A 1 112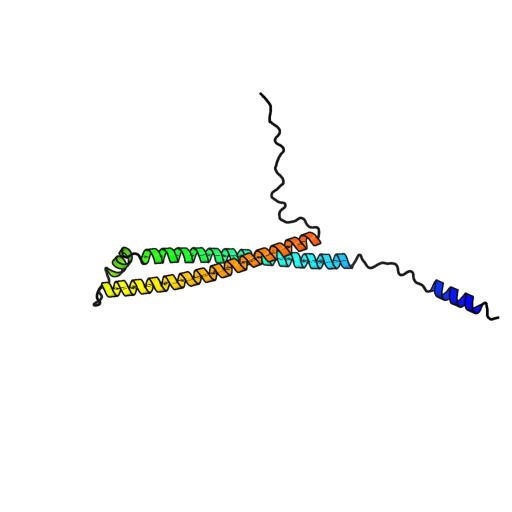 ? 2.338 -3.937 -10.230 1.00 98.12 112 ASN A N 1
ATOM 914 C CA . ASN A 1 112 ? 0.897 -3.673 -10.177 1.00 98.12 112 ASN A CA 1
ATOM 915 C C . ASN A 1 112 ? 0.152 -4.701 -9.325 1.00 98.12 112 ASN A C 1
ATOM 917 O O . ASN A 1 112 ? -0.557 -4.327 -8.397 1.00 98.12 112 ASN A O 1
ATOM 921 N N . ARG A 1 113 ? 0.386 -6.001 -9.549 1.00 98.19 113 ARG A N 1
ATOM 922 C CA . ARG A 1 113 ? -0.221 -7.064 -8.726 1.00 98.19 113 ARG A CA 1
ATOM 923 C C . ARG A 1 113 ? 0.136 -6.931 -7.243 1.00 98.19 113 ARG A C 1
ATOM 925 O O . ARG A 1 113 ? -0.678 -7.223 -6.369 1.00 98.19 113 ARG A O 1
ATOM 932 N N . ARG A 1 114 ? 1.360 -6.487 -6.933 1.00 97.25 114 ARG A N 1
ATOM 933 C CA . ARG A 1 114 ? 1.770 -6.216 -5.547 1.00 97.25 114 ARG A CA 1
ATOM 934 C C . ARG A 1 114 ? 1.019 -5.017 -4.966 1.00 97.25 114 ARG A C 1
ATOM 936 O O . ARG A 1 114 ? 0.611 -5.087 -3.810 1.00 97.25 114 ARG A O 1
ATOM 943 N N . LEU A 1 115 ? 0.829 -3.959 -5.752 1.00 97.88 115 LEU A N 1
ATOM 944 C CA . LEU A 1 115 ? 0.049 -2.788 -5.357 1.00 97.88 115 LEU A CA 1
ATOM 945 C C . LEU A 1 115 ? -1.416 -3.160 -5.081 1.00 97.88 115 LEU A C 1
ATOM 947 O O . LEU A 1 115 ? -1.959 -2.778 -4.051 1.00 97.88 115 LEU A O 1
ATOM 951 N N . GLU A 1 116 ? -2.032 -3.969 -5.944 1.00 97.69 116 GLU A N 1
ATOM 952 C CA . GLU A 1 116 ? -3.401 -4.473 -5.761 1.00 97.69 116 GLU A CA 1
ATOM 953 C C . GLU A 1 116 ? -3.549 -5.272 -4.459 1.00 97.69 116 GLU A C 1
ATOM 955 O O . GLU A 1 116 ? -4.504 -5.081 -3.702 1.00 97.69 116 GLU A O 1
ATOM 960 N N . LEU A 1 117 ? -2.578 -6.141 -4.155 1.00 97.56 117 LEU A N 1
ATOM 961 C CA . LEU A 1 117 ? -2.576 -6.904 -2.908 1.00 97.56 117 LEU A CA 1
ATOM 962 C C . LEU A 1 117 ? -2.485 -5.987 -1.679 1.00 97.56 117 LEU A C 1
ATOM 964 O O . LEU A 1 117 ? -3.198 -6.217 -0.695 1.00 97.56 117 LEU A O 1
ATOM 968 N N . LEU A 1 118 ? -1.634 -4.958 -1.730 1.00 97.75 118 LEU A N 1
ATOM 969 C CA . LEU A 1 118 ? -1.528 -3.966 -0.658 1.00 97.75 118 LEU A CA 1
ATOM 970 C C . LEU A 1 118 ? -2.832 -3.187 -0.496 1.00 97.75 118 LEU A C 1
ATOM 972 O O . LEU A 1 118 ? -3.348 -3.161 0.618 1.00 97.75 118 LEU A O 1
ATOM 976 N N . GLY A 1 119 ? -3.437 -2.725 -1.592 1.00 97.69 119 GLY A N 1
ATOM 977 C CA . GLY A 1 119 ? -4.737 -2.052 -1.569 1.00 97.69 119 GLY A CA 1
ATOM 978 C C . GLY A 1 119 ? -5.828 -2.917 -0.932 1.00 97.69 119 GLY A C 1
ATOM 979 O O . GLY A 1 119 ? -6.523 -2.476 -0.023 1.00 97.69 119 GLY A O 1
ATOM 980 N N . SER A 1 120 ? -5.904 -4.204 -1.291 1.00 98.06 120 SER A N 1
ATOM 981 C CA . SER A 1 120 ? -6.860 -5.131 -0.663 1.00 98.06 120 SER A CA 1
ATOM 982 C C . SER A 1 120 ? -6.620 -5.316 0.842 1.00 98.06 120 SER A C 1
ATOM 984 O O . SER A 1 120 ? -7.553 -5.548 1.613 1.00 98.06 120 SER A O 1
ATOM 986 N N . THR A 1 121 ? -5.363 -5.228 1.279 1.00 97.81 121 THR A N 1
ATOM 987 C CA . THR A 1 121 ? -4.985 -5.350 2.690 1.00 97.81 121 THR A CA 1
ATOM 988 C C . THR A 1 121 ? -5.287 -4.058 3.445 1.00 97.81 121 THR A C 1
ATOM 990 O O . THR A 1 121 ? -5.789 -4.122 4.568 1.00 97.81 121 THR A O 1
ATOM 993 N N . ARG A 1 122 ? -5.060 -2.900 2.815 1.00 98.25 122 ARG A N 1
ATOM 994 C CA . ARG A 1 122 ? -5.450 -1.578 3.310 1.00 98.25 122 ARG A CA 1
ATOM 995 C C . ARG A 1 122 ? -6.949 -1.525 3.585 1.00 98.25 122 ARG A C 1
ATOM 997 O O . ARG A 1 122 ? -7.345 -1.241 4.710 1.00 98.25 122 ARG A O 1
ATOM 1004 N N . ASP A 1 123 ? -7.771 -1.916 2.613 1.00 98.31 123 ASP A N 1
ATOM 1005 C CA . ASP A 1 123 ? -9.232 -1.883 2.738 1.00 98.31 123 ASP A CA 1
ATOM 1006 C C . ASP A 1 123 ? -9.730 -2.778 3.895 1.00 98.31 123 ASP A C 1
ATOM 1008 O O . ASP A 1 123 ? -10.656 -2.421 4.631 1.00 98.31 123 ASP A O 1
ATOM 1012 N N . ARG A 1 124 ? -9.077 -3.932 4.111 1.00 98.06 124 ARG A N 1
ATOM 1013 C CA . ARG A 1 124 ? -9.351 -4.822 5.255 1.00 98.06 124 ARG A CA 1
ATOM 1014 C C . ARG A 1 124 ? -8.956 -4.192 6.590 1.00 98.06 124 ARG A C 1
ATOM 1016 O O . ARG A 1 124 ? -9.712 -4.320 7.551 1.00 98.06 124 ARG A O 1
ATOM 1023 N N . LEU A 1 125 ? -7.801 -3.526 6.666 1.00 98.06 125 LEU A N 1
ATOM 1024 C CA . LEU A 1 125 ? -7.361 -2.824 7.876 1.00 98.06 125 LEU A CA 1
ATOM 1025 C C . LEU A 1 125 ? -8.289 -1.655 8.206 1.00 98.06 125 LEU A C 1
ATOM 1027 O O . LEU A 1 125 ? -8.710 -1.526 9.350 1.00 98.06 125 LEU A O 1
ATOM 1031 N N . GLU A 1 126 ? -8.685 -0.858 7.217 1.00 97.94 126 GLU A N 1
ATOM 1032 C CA . GLU A 1 126 ? -9.650 0.227 7.407 1.00 97.94 126 GLU A CA 1
ATOM 1033 C C . GLU A 1 126 ? -11.004 -0.289 7.903 1.00 97.94 126 GLU A C 1
ATOM 1035 O O . GLU A 1 126 ? -11.607 0.297 8.803 1.00 97.94 126 GLU A O 1
ATOM 1040 N N . ALA A 1 127 ? -11.490 -1.406 7.352 1.00 98.00 127 ALA A N 1
ATOM 1041 C CA . ALA A 1 127 ? -12.703 -2.048 7.845 1.00 98.00 127 ALA A CA 1
ATOM 1042 C C . ALA A 1 127 ? -12.549 -2.528 9.299 1.00 98.00 127 ALA A C 1
ATOM 1044 O O . ALA A 1 127 ? -13.455 -2.311 10.104 1.00 98.00 127 ALA A O 1
ATOM 1045 N N . ALA A 1 128 ? -11.404 -3.121 9.650 1.00 96.81 128 ALA A N 1
ATOM 1046 C CA . ALA A 1 128 ? -11.115 -3.576 11.007 1.00 96.81 128 ALA A CA 1
ATOM 1047 C C . ALA A 1 128 ? -11.000 -2.416 12.013 1.00 96.81 128 ALA A C 1
ATOM 1049 O O . ALA A 1 128 ? -11.501 -2.536 13.129 1.00 96.81 128 ALA A O 1
ATOM 1050 N N . ILE A 1 129 ? -10.407 -1.284 11.613 1.00 97.50 129 ILE A N 1
ATOM 1051 C CA . ILE A 1 129 ? -10.361 -0.049 12.414 1.00 97.50 129 ILE A CA 1
ATOM 1052 C C . ILE A 1 129 ? -11.781 0.457 12.662 1.00 97.50 129 ILE A C 1
ATOM 1054 O O . ILE A 1 129 ? -12.164 0.649 13.812 1.00 97.50 129 ILE A O 1
ATOM 1058 N N . ARG A 1 130 ? -12.592 0.594 11.601 1.00 96.81 130 ARG A N 1
ATOM 1059 C CA . ARG A 1 130 ? -13.990 1.039 11.722 1.00 96.81 130 ARG A CA 1
ATOM 1060 C C . ARG A 1 1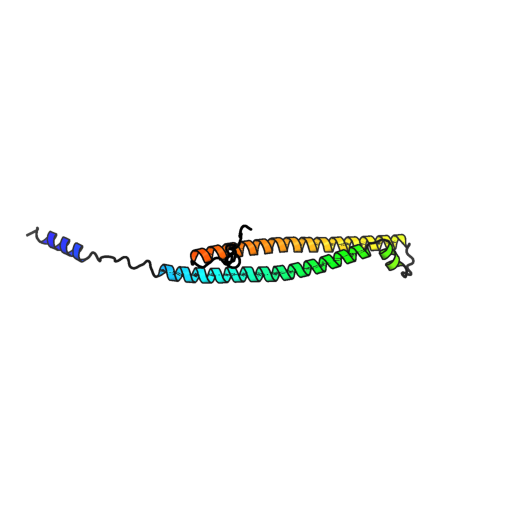30 ? -14.800 0.148 12.662 1.00 96.81 130 ARG A C 1
ATOM 1062 O O . ARG A 1 130 ? -15.651 0.654 13.386 1.00 96.81 130 ARG A O 1
ATOM 1069 N N . GLU A 1 131 ? -14.567 -1.161 12.644 1.00 96.31 131 GLU A N 1
ATOM 1070 C CA . GLU A 1 131 ? -15.256 -2.091 13.540 1.00 96.31 131 GLU A CA 1
ATOM 1071 C C . GLU A 1 131 ? -14.783 -1.958 14.994 1.00 96.31 131 GLU A C 1
ATOM 1073 O O . GLU A 1 131 ? -15.610 -1.848 15.899 1.00 96.31 131 GLU A O 1
ATOM 1078 N N . ALA A 1 132 ? -13.469 -1.882 15.226 1.00 94.38 132 ALA A N 1
ATOM 1079 C CA . ALA A 1 132 ? -12.910 -1.672 16.562 1.00 94.38 132 ALA A CA 1
ATOM 1080 C C . ALA A 1 132 ? -13.361 -0.332 17.178 1.00 94.38 132 ALA A C 1
ATOM 1082 O O . ALA A 1 132 ? -13.663 -0.267 18.370 1.00 94.38 132 ALA A O 1
ATOM 1083 N N . ASP A 1 133 ? -13.478 0.718 16.362 1.00 94.25 133 ASP A N 1
ATOM 1084 C CA . ASP A 1 133 ? -13.973 2.029 16.788 1.00 94.25 133 ASP A CA 1
ATOM 1085 C C . ASP A 1 133 ? -15.468 2.003 17.137 1.00 94.25 133 ASP A C 1
ATOM 1087 O O . ASP A 1 133 ? -15.897 2.603 18.122 1.00 94.25 133 ASP A O 1
ATOM 1091 N N . LYS A 1 134 ? -16.291 1.268 16.381 1.00 95.12 134 LYS A N 1
ATOM 1092 C CA . LYS A 1 134 ? -17.705 1.068 16.748 1.00 95.12 134 LYS A CA 1
ATOM 1093 C C . LYS A 1 134 ? -17.839 0.323 18.072 1.00 95.12 134 LYS A C 1
ATOM 1095 O O . LYS A 1 134 ? -18.693 0.670 18.891 1.00 95.12 134 LYS A O 1
ATOM 1100 N N . GLU A 1 135 ? -17.009 -0.695 18.281 1.00 93.81 135 GLU A N 1
ATOM 1101 C CA . GLU A 1 135 ? -16.989 -1.466 19.521 1.00 93.81 135 GLU A CA 1
ATOM 1102 C C . GLU A 1 135 ? -16.590 -0.591 20.718 1.00 93.81 135 GLU A C 1
ATOM 1104 O O . GLU A 1 135 ? -17.276 -0.624 21.743 1.00 93.81 135 GLU A O 1
ATOM 1109 N N . SER A 1 136 ? -15.554 0.244 20.578 1.00 93.94 136 SER A N 1
ATOM 1110 C CA . SER A 1 136 ? -15.113 1.156 21.641 1.00 93.94 136 SER A CA 1
ATOM 1111 C C . SER A 1 136 ? -16.181 2.199 21.986 1.00 93.94 136 SER A C 1
ATOM 1113 O O . SER A 1 136 ? -16.470 2.416 23.163 1.00 93.94 136 SER A O 1
ATOM 1115 N N . VAL A 1 137 ? -16.856 2.780 20.986 1.00 93.38 137 VAL A N 1
ATOM 1116 C CA . VAL A 1 137 ? -17.983 3.707 21.198 1.00 93.38 137 VAL A CA 1
ATOM 1117 C C . VAL A 1 137 ? -19.139 3.022 21.930 1.00 93.38 137 VAL A C 1
ATOM 1119 O O . VAL A 1 137 ? -19.715 3.602 22.855 1.00 93.38 137 VAL A O 1
ATOM 1122 N N . ARG A 1 138 ? -19.473 1.776 21.564 1.00 93.25 138 ARG A N 1
ATOM 1123 C CA . ARG A 1 138 ? -20.523 1.002 22.242 1.00 93.25 138 ARG A CA 1
ATOM 1124 C C . ARG A 1 138 ? -20.184 0.767 23.715 1.00 93.25 138 ARG A C 1
ATOM 1126 O O . ARG A 1 138 ? -21.034 1.025 24.563 1.00 93.25 138 ARG A O 1
ATOM 1133 N N . LEU A 1 139 ? -18.964 0.312 24.007 1.00 92.06 139 LEU A N 1
ATOM 1134 C CA . LEU A 1 139 ? -18.508 0.026 25.373 1.00 92.06 139 LEU A CA 1
ATOM 1135 C C . LEU A 1 139 ? -18.447 1.303 26.223 1.00 92.06 139 LEU A C 1
ATOM 1137 O O . LEU A 1 139 ? -18.931 1.318 27.350 1.00 92.06 139 LEU A O 1
ATOM 1141 N N . ARG A 1 140 ? -17.970 2.420 25.660 1.00 91.69 140 ARG A N 1
ATOM 1142 C CA . ARG A 1 140 ? -17.996 3.732 26.332 1.00 91.69 140 ARG A CA 1
ATOM 1143 C C . ARG A 1 140 ? -19.406 4.158 26.719 1.00 91.69 140 ARG A C 1
ATOM 1145 O O . ARG A 1 140 ? -19.615 4.619 27.836 1.00 91.69 140 ARG A O 1
ATOM 1152 N N . LYS A 1 141 ? -20.380 3.967 25.824 1.00 92.12 141 LYS A N 1
ATOM 1153 C CA . LYS A 1 141 ? -21.787 4.279 26.105 1.00 92.12 141 LYS A CA 1
ATOM 1154 C C . LYS A 1 141 ? -22.356 3.420 27.240 1.00 92.12 141 LYS A C 1
ATOM 1156 O O . LYS A 1 141 ? -23.129 3.940 28.038 1.00 92.12 141 LYS A O 1
ATOM 1161 N N . GLN A 1 142 ? -21.992 2.138 27.315 1.00 89.12 142 GLN A N 1
ATOM 1162 C CA . GLN A 1 142 ? -22.425 1.238 28.396 1.00 89.12 142 GLN A CA 1
ATOM 1163 C C . GLN A 1 142 ? -21.843 1.663 29.753 1.00 89.12 142 GLN A C 1
ATOM 1165 O O . GLN A 1 142 ? -22.581 1.751 30.732 1.00 89.12 142 GLN A O 1
ATOM 1170 N N . LEU A 1 143 ? -20.577 2.084 29.755 1.00 89.38 143 LEU A N 1
ATOM 1171 C CA . LEU A 1 143 ? -19.856 2.605 30.919 1.00 89.38 143 LEU A CA 1
ATOM 1172 C C . LEU A 1 143 ? -20.232 4.049 31.310 1.00 89.38 143 LEU A C 1
ATOM 1174 O O . LEU A 1 143 ? -19.703 4.579 32.285 1.00 89.38 143 LEU A O 1
ATOM 1178 N N . GLY A 1 144 ? -21.107 4.720 30.550 1.00 88.25 144 GLY A N 1
ATOM 1179 C CA . GLY A 1 144 ? -21.469 6.125 30.780 1.00 88.25 144 GLY A CA 1
ATOM 1180 C C . GLY A 1 144 ? -20.326 7.118 30.531 1.00 88.25 144 GLY A C 1
ATOM 1181 O O . GLY A 1 144 ? -20.381 8.252 31.003 1.00 88.25 144 GLY A O 1
ATOM 1182 N N . LEU A 1 145 ? -19.289 6.705 29.800 1.00 87.25 145 LEU A N 1
ATOM 1183 C CA . LEU A 1 145 ? -18.154 7.547 29.440 1.00 87.25 145 LEU A CA 1
ATOM 1184 C C . LEU A 1 145 ? -18.506 8.455 28.252 1.00 87.25 145 LEU A C 1
ATOM 1186 O O . LEU A 1 145 ? -19.240 8.039 27.346 1.00 87.25 145 LEU A O 1
ATOM 1190 N N . PRO A 1 146 ? -17.951 9.678 28.195 1.00 80.88 146 PRO A N 1
ATOM 1191 C CA . PRO A 1 146 ? -18.127 10.544 27.041 1.00 80.88 146 PRO A CA 1
ATOM 1192 C C . PRO A 1 146 ? -17.541 9.891 25.781 1.00 80.88 146 PRO A C 1
ATOM 1194 O O . PRO A 1 146 ? -16.487 9.239 25.802 1.00 80.88 146 PRO A O 1
ATOM 1197 N N . SER A 1 147 ? -18.243 10.070 24.661 1.00 73.38 147 SER A N 1
ATOM 1198 C CA . SER A 1 147 ? -17.729 9.647 23.359 1.00 73.38 147 SER A CA 1
ATOM 1199 C C . SER A 1 147 ? -16.466 10.444 23.012 1.00 73.38 147 SER A C 1
ATOM 1201 O O . SER A 1 147 ? -16.398 11.637 23.309 1.00 73.38 147 SER A O 1
ATOM 1203 N N . PRO A 1 148 ? -15.469 9.815 22.368 1.00 68.75 148 PRO A N 1
ATOM 1204 C CA . PRO A 1 148 ? -14.199 10.467 22.040 1.00 68.75 148 PRO A CA 1
ATOM 1205 C C . PRO A 1 148 ? -14.361 11.657 21.075 1.00 68.75 148 PRO A C 1
ATOM 1207 O O . PRO A 1 148 ? -13.480 12.503 20.989 1.00 68.75 148 PRO A O 1
ATOM 1210 N N . THR A 1 149 ? -15.498 11.763 20.383 1.00 58.06 149 THR A N 1
ATOM 1211 C CA . THR A 1 149 ? -15.792 12.795 19.378 1.00 58.06 149 THR A CA 1
ATOM 1212 C C . THR A 1 149 ? -16.179 14.171 19.945 1.00 58.06 149 THR A C 1
ATOM 1214 O O . THR A 1 149 ? -16.491 15.070 19.175 1.00 58.06 149 THR A O 1
ATOM 1217 N N . GLY A 1 150 ? -16.141 14.376 21.267 1.00 50.47 150 GLY A N 1
ATOM 1218 C CA . GLY A 1 150 ? -16.492 15.653 21.911 1.00 50.47 150 GLY A CA 1
ATOM 1219 C C . GLY A 1 150 ? -15.424 16.759 21.864 1.00 50.47 150 GLY A C 1
ATOM 1220 O O . GLY A 1 150 ? -15.646 17.823 22.423 1.00 50.47 150 GLY A O 1
ATOM 1221 N N . ALA A 1 151 ? -14.273 16.549 21.219 1.00 46.81 151 ALA A N 1
ATOM 1222 C CA . ALA A 1 151 ? -13.157 17.508 21.231 1.00 46.81 151 ALA A CA 1
ATOM 1223 C C . ALA A 1 151 ? -13.189 18.575 20.106 1.00 46.81 151 ALA A C 1
ATOM 1225 O O . ALA A 1 151 ? -12.167 19.209 19.854 1.00 46.81 151 ALA A O 1
ATOM 1226 N N . GLY A 1 152 ? -14.320 18.776 19.413 1.00 47.41 152 GLY A N 1
ATOM 1227 C CA . GLY A 1 152 ? -14.397 19.676 18.246 1.00 47.41 152 GLY A CA 1
ATOM 1228 C C . GLY A 1 152 ? -15.638 20.570 18.119 1.00 47.41 152 GLY A C 1
ATOM 1229 O O . GLY A 1 152 ? -15.696 21.352 17.177 1.00 47.41 152 GLY A O 1
ATOM 1230 N N . GLU A 1 153 ? -16.607 20.502 19.036 1.00 47.19 153 GLU A N 1
ATOM 1231 C CA . GLU A 1 153 ? -17.843 21.310 18.972 1.00 47.19 153 GLU A CA 1
ATOM 1232 C C . GLU A 1 153 ? -18.098 22.121 20.258 1.00 47.19 153 GLU A C 1
ATOM 1234 O O . GLU A 1 153 ? -19.232 22.322 20.675 1.00 47.19 153 GLU A O 1
ATOM 1239 N N . GLU A 1 154 ? -17.045 22.644 20.887 1.00 46.88 154 GLU A N 1
ATOM 1240 C CA . GLU A 1 154 ? -17.161 23.732 21.869 1.00 46.88 154 GLU A CA 1
ATOM 1241 C C . GLU A 1 154 ? -16.371 24.937 21.351 1.00 46.88 154 GLU A C 1
ATOM 1243 O O . GLU A 1 154 ? -15.160 25.038 21.524 1.00 46.88 154 GLU A O 1
ATOM 1248 N N . GLY A 1 155 ? -17.055 25.838 20.639 1.00 48.75 155 GLY A N 1
ATOM 1249 C CA . GLY A 1 155 ? -16.411 27.036 20.094 1.00 48.75 155 GLY A CA 1
ATOM 1250 C C . GLY A 1 155 ? -17.173 27.819 19.027 1.00 48.75 155 GLY A C 1
ATOM 1251 O O . GLY A 1 155 ? -16.588 28.722 18.439 1.00 48.75 155 GLY A O 1
ATOM 1252 N N . SER A 1 156 ? -18.457 27.550 18.761 1.00 54.38 156 SER A N 1
ATOM 1253 C CA . SER A 1 156 ? -19.288 28.538 18.059 1.00 54.38 156 SER A CA 1
ATOM 1254 C C . SER A 1 156 ? -19.708 29.607 19.066 1.00 54.38 156 SER A C 1
ATOM 1256 O O . SER A 1 156 ? -20.796 29.553 19.639 1.00 54.38 156 SER A O 1
ATOM 1258 N N . ALA A 1 157 ? -18.805 30.552 19.332 1.00 59.31 157 ALA A N 1
ATOM 1259 C CA . ALA A 1 157 ? -19.112 31.743 20.110 1.00 59.31 157 ALA A CA 1
ATOM 1260 C C . ALA A 1 157 ? -20.332 32.464 19.497 1.00 59.31 157 ALA A C 1
ATOM 1262 O O . ALA A 1 157 ? -20.410 32.594 18.271 1.00 59.31 157 ALA A O 1
ATOM 1263 N N . PRO A 1 158 ? -21.290 32.948 20.305 1.00 57.47 158 PRO A N 1
ATOM 1264 C CA . PRO A 1 158 ? -22.349 33.804 19.796 1.00 57.47 158 PRO A CA 1
ATOM 1265 C C . PRO A 1 158 ? -21.713 35.100 19.290 1.00 57.47 158 PRO A C 1
ATOM 1267 O O . PRO A 1 158 ? -21.081 35.808 20.068 1.00 57.47 158 PRO A O 1
ATOM 1270 N N . ASN A 1 159 ? -21.860 35.390 17.995 1.00 66.75 159 ASN A N 1
ATOM 1271 C CA . ASN A 1 159 ? -21.457 36.652 17.375 1.00 66.75 159 ASN A CA 1
ATOM 1272 C C . ASN A 1 159 ? -22.139 37.833 18.099 1.00 66.75 159 ASN A C 1
ATOM 1274 O O . ASN A 1 159 ? -23.354 37.992 17.947 1.00 66.75 159 ASN A O 1
ATOM 1278 N N . PRO A 1 160 ? -21.418 38.673 18.866 1.00 63.53 160 PRO A N 1
ATOM 1279 C CA . PRO A 1 160 ? -21.989 39.833 19.522 1.00 63.53 160 PRO A CA 1
ATOM 1280 C C . PRO A 1 160 ? -21.497 41.083 18.789 1.00 63.53 160 PRO A C 1
ATOM 1282 O O . PRO A 1 160 ? -20.531 41.714 19.213 1.00 63.53 160 PRO A O 1
ATOM 1285 N N . GLY A 1 161 ? -22.104 41.432 17.654 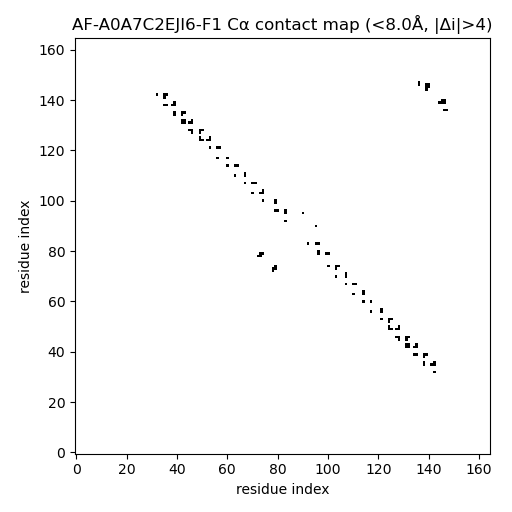1.00 56.25 161 GLY A N 1
ATOM 1286 C CA . GLY A 1 161 ? -21.647 42.631 16.949 1.00 56.25 161 GLY A CA 1
ATOM 1287 C C . GLY A 1 161 ? -22.196 42.877 15.554 1.00 56.25 161 GLY A C 1
ATOM 1288 O O . GLY A 1 161 ? -21.444 43.299 14.687 1.00 56.25 161 GLY A O 1
ATOM 1289 N N . GLY A 1 162 ? -23.487 42.644 15.322 1.00 52.69 162 GLY A N 1
ATOM 1290 C CA . GLY A 1 162 ? -24.196 43.269 14.202 1.00 52.69 162 GLY A CA 1
ATOM 1291 C C . GLY A 1 162 ? -24.785 44.598 14.663 1.00 52.69 162 GLY A C 1
ATOM 1292 O O . GLY A 1 162 ? -25.976 44.668 14.934 1.00 52.69 162 GLY A O 1
ATOM 1293 N N . GLY A 1 163 ? -23.933 45.601 14.878 1.00 57.50 163 GLY A N 1
ATOM 1294 C CA . GLY A 1 163 ? -24.374 46.965 15.150 1.00 57.50 163 GLY A CA 1
ATOM 1295 C C . GLY A 1 163 ? -24.744 47.642 13.840 1.00 57.50 163 GLY A C 1
ATOM 1296 O O . GLY A 1 163 ? -23.866 47.867 13.011 1.00 57.50 163 GLY A O 1
ATOM 1297 N N . ASP A 1 164 ? -26.029 47.940 13.679 1.00 55.66 164 ASP A N 1
ATOM 1298 C CA . ASP A 1 164 ? -26.545 48.843 12.657 1.00 55.66 164 ASP A CA 1
ATOM 1299 C C . ASP A 1 164 ? -25.882 50.223 12.805 1.00 55.66 164 ASP A C 1
ATOM 1301 O O . ASP A 1 164 ? -26.116 50.914 13.799 1.00 55.66 164 ASP A O 1
ATOM 1305 N N . TRP A 1 165 ? -25.074 50.607 11.814 1.00 58.22 165 TRP A N 1
ATOM 1306 C CA . TRP A 1 165 ? -24.769 51.990 11.436 1.00 58.22 165 TRP A CA 1
ATOM 1307 C C . TRP A 1 165 ? -24.556 52.062 9.926 1.00 58.22 165 TRP A C 1
ATOM 1309 O O . TRP A 1 165 ? -23.744 51.261 9.407 1.00 58.22 165 TRP A O 1
#

Foldseek 3Di:
DPVVVVVVVVVVVVVPPPPPPPPDPPPVLVVVLVVLVVLLVVLVVLLVVLVVVLVVLVVVLVVLVVVLVVLVVCLPLVNLCVVCVPPPDPDDPVVSSVVVNVVSVVVSVVSVVVSVVSVVVSVVSVVSSVVSLVSNQVSCVVSVHDRPPPPPPDDPPPDDDPDDD

Mean predicted aligned error: 13.58 Å

Solvent-accessible surface area (backbone atoms only — not comparable to full-atom values): 9722 Å² total; per-residue (Å²): 139,72,72,66,61,59,55,54,56,53,52,52,56,67,73,64,58,74,82,78,70,92,81,73,74,71,68,59,51,60,57,50,51,54,51,45,51,52,52,29,55,51,27,50,50,51,28,50,56,35,50,55,52,46,51,60,47,52,54,50,49,51,57,50,50,53,50,47,54,50,48,58,54,49,64,34,68,71,45,46,48,62,71,44,74,82,61,91,60,95,61,61,69,66,58,55,51,50,54,52,48,54,50,52,50,56,47,48,53,52,51,49,54,51,50,52,52,49,51,58,49,48,56,50,40,55,50,50,33,56,50,27,49,52,51,29,51,52,40,30,56,74,69,71,43,80,64,87,80,70,85,77,82,82,75,87,70,80,85,86,74,90,73,90,127

pLDDT: mean 83.32, std 18.23, range [46.81, 98.31]

Secondary structure (DSSP, 8-state):
--HHHHHHHHHHHHHS--------SSHHHHHHHHHHHHHHHHHHHHHHHHHHHHHHHHHHHHHHHHHHHHHHHHTSHHHHHHHHTT---SS-HHHHHHHHHHHHHHHHHHHHHHHHHHHHHHHHHHHHHHHHHHHHHHHHHHTTPPPGGGGSSS-----------